Protein AF-A0AAD0E839-F1 (afdb_monomer_lite)

pLDDT: mean 80.93, std 11.36, range [40.53, 92.12]

Structure (mmCIF, N/CA/C/O backbone):
data_AF-A0AAD0E839-F1
#
_entry.id   AF-A0AAD0E839-F1
#
loop_
_atom_site.group_PDB
_atom_site.id
_atom_site.type_symbol
_atom_site.label_atom_id
_atom_site.label_alt_id
_atom_site.label_comp_id
_atom_site.label_asym_id
_atom_site.label_entity_id
_atom_site.label_seq_id
_atom_site.pdbx_PDB_ins_code
_atom_site.Cartn_x
_atom_site.Cartn_y
_atom_site.Cartn_z
_atom_site.occupancy
_atom_site.B_iso_or_equiv
_atom_site.auth_seq_id
_atom_site.auth_comp_id
_atom_site.auth_asym_id
_atom_site.auth_atom_id
_atom_site.pdbx_PDB_model_num
ATOM 1 N N . MET A 1 1 ? -3.984 -17.998 -21.282 1.00 40.53 1 MET A N 1
ATOM 2 C CA . MET A 1 1 ? -2.940 -17.122 -21.855 1.00 40.53 1 MET A CA 1
ATOM 3 C C . MET A 1 1 ? -1.599 -17.678 -21.409 1.00 40.53 1 MET A C 1
ATOM 5 O O . MET A 1 1 ? -1.416 -17.824 -20.210 1.00 40.53 1 MET A O 1
ATOM 9 N N . ASN A 1 2 ? -0.718 -18.070 -22.335 1.00 42.91 2 ASN A N 1
ATOM 10 C CA . ASN A 1 2 ? 0.632 -18.529 -21.989 1.00 42.91 2 ASN A CA 1
ATOM 11 C C . ASN A 1 2 ? 1.513 -17.306 -21.724 1.00 42.91 2 ASN A C 1
ATOM 13 O O . ASN A 1 2 ? 2.047 -16.703 -22.656 1.00 42.91 2 ASN A O 1
ATOM 17 N N . THR A 1 3 ? 1.623 -16.912 -20.460 1.00 53.62 3 THR A N 1
ATOM 18 C CA . THR A 1 3 ? 2.490 -15.813 -20.034 1.00 53.62 3 THR A CA 1
ATOM 19 C C . THR A 1 3 ? 3.936 -16.303 -20.060 1.00 53.62 3 THR A C 1
ATOM 21 O O . THR A 1 3 ? 4.326 -17.154 -19.265 1.00 53.62 3 THR A O 1
ATOM 24 N N . HIS A 1 4 ? 4.734 -15.813 -21.008 1.00 61.50 4 HIS A N 1
ATOM 25 C CA . HIS A 1 4 ? 6.161 -16.120 -21.070 1.00 61.50 4 HIS A CA 1
ATOM 26 C C . HIS A 1 4 ? 6.883 -15.199 -20.080 1.00 61.50 4 HIS A C 1
ATOM 28 O O . HIS A 1 4 ? 7.159 -14.044 -20.386 1.00 61.50 4 HIS A O 1
ATOM 34 N N . THR A 1 5 ? 7.127 -15.680 -18.862 1.00 68.00 5 THR A N 1
ATOM 35 C CA . THR A 1 5 ? 7.807 -14.912 -17.808 1.00 68.00 5 THR A CA 1
ATOM 36 C C . THR A 1 5 ? 9.322 -15.063 -17.899 1.00 68.00 5 THR A C 1
ATOM 38 O O . THR A 1 5 ? 9.837 -16.182 -17.884 1.00 68.00 5 THR A O 1
ATOM 41 N N . ILE A 1 6 ? 10.045 -13.942 -17.929 1.00 69.38 6 ILE A N 1
ATOM 42 C CA . ILE A 1 6 ? 11.507 -13.908 -17.800 1.00 69.38 6 ILE A CA 1
ATOM 43 C C . ILE A 1 6 ? 11.849 -13.812 -16.313 1.00 69.38 6 ILE A C 1
ATOM 45 O O . ILE A 1 6 ? 11.436 -12.875 -15.637 1.00 69.38 6 ILE A O 1
ATOM 49 N N . GLN A 1 7 ? 12.612 -14.777 -15.801 1.00 73.50 7 GLN A N 1
ATOM 50 C CA . GLN A 1 7 ? 13.087 -14.777 -14.416 1.00 73.50 7 GLN A CA 1
ATOM 51 C C . GLN A 1 7 ? 14.582 -14.461 -14.356 1.00 73.50 7 GLN A C 1
ATOM 53 O O . GLN A 1 7 ? 15.389 -15.043 -15.087 1.00 73.50 7 GLN A O 1
ATOM 58 N N . PHE A 1 8 ? 14.972 -13.568 -13.447 1.00 75.81 8 PHE A N 1
ATOM 59 C CA . PHE A 1 8 ? 16.381 -13.310 -13.167 1.00 75.81 8 PHE A CA 1
ATOM 60 C C . PHE A 1 8 ? 16.982 -14.469 -12.363 1.00 75.81 8 PHE A C 1
ATOM 62 O O . PHE A 1 8 ? 16.463 -14.857 -11.322 1.00 75.81 8 PHE A O 1
ATOM 69 N N . LYS A 1 9 ? 18.115 -15.017 -12.824 1.00 76.94 9 LYS A N 1
ATOM 70 C CA . LYS A 1 9 ? 18.794 -16.158 -12.172 1.00 76.94 9 LYS A CA 1
ATOM 71 C C . LYS A 1 9 ? 19.497 -15.807 -10.854 1.00 76.94 9 LYS A C 1
ATOM 73 O O . LYS A 1 9 ? 19.985 -16.701 -10.169 1.00 76.94 9 LYS A O 1
ATOM 7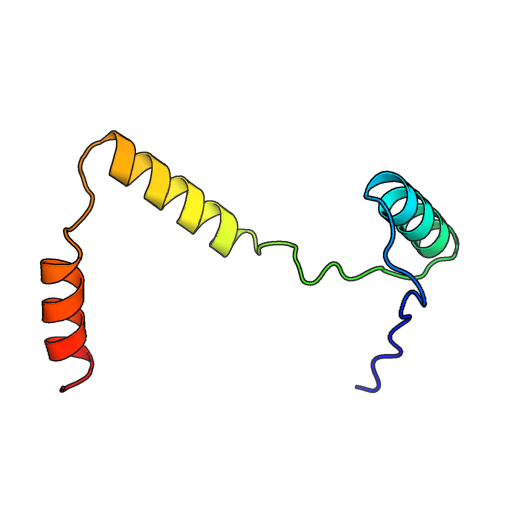8 N N . LYS A 1 10 ? 19.627 -14.520 -10.532 1.00 80.94 10 LYS A N 1
ATOM 79 C CA . LYS A 1 10 ? 20.300 -14.016 -9.330 1.00 80.94 10 LYS A CA 1
ATOM 80 C C . LYS A 1 10 ? 19.460 -12.910 -8.710 1.00 80.94 10 LYS A C 1
ATOM 82 O O . LYS A 1 10 ? 18.766 -12.197 -9.433 1.00 80.94 10 LYS A O 1
ATOM 87 N N . ALA A 1 11 ? 19.578 -12.750 -7.394 1.00 78.88 11 ALA A N 1
ATOM 88 C CA . ALA A 1 11 ? 19.088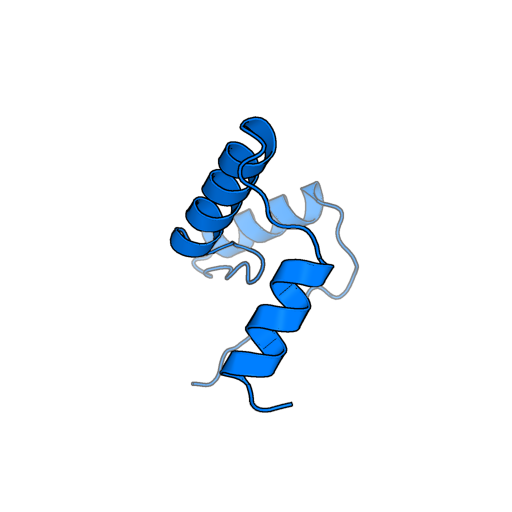 -11.556 -6.723 1.00 78.88 11 ALA A CA 1
ATOM 89 C C . ALA A 1 11 ? 19.812 -10.331 -7.302 1.00 78.88 11 ALA A C 1
ATOM 91 O O . ALA A 1 11 ? 21.041 -10.323 -7.392 1.00 78.88 11 ALA A O 1
ATOM 92 N N . LEU A 1 12 ? 19.041 -9.337 -7.731 1.00 80.00 12 LEU A N 1
ATOM 93 C CA . LEU A 1 12 ? 19.557 -8.087 -8.275 1.00 80.00 12 LEU A CA 1
ATOM 94 C C . LEU A 1 12 ? 19.542 -7.015 -7.186 1.00 80.00 12 LEU A C 1
ATOM 96 O O . LEU A 1 12 ? 18.614 -6.969 -6.376 1.00 80.00 12 LEU A O 1
ATOM 100 N N . SER A 1 13 ? 20.532 -6.120 -7.195 1.00 86.44 13 SER A N 1
ATOM 101 C CA . SER A 1 13 ? 20.368 -4.830 -6.520 1.00 86.44 13 SER A CA 1
ATOM 102 C C . SER A 1 13 ? 19.257 -4.022 -7.201 1.00 86.44 13 SER A C 1
ATOM 104 O O . SER A 1 13 ? 18.884 -4.288 -8.348 1.00 86.44 13 SER A O 1
ATOM 106 N N . PHE A 1 14 ? 18.740 -3.001 -6.516 1.00 79.44 14 PHE A N 1
ATOM 107 C CA . PHE A 1 14 ? 17.724 -2.121 -7.094 1.00 79.44 14 PHE A CA 1
ATOM 108 C C . PHE A 1 14 ? 18.201 -1.455 -8.397 1.00 79.44 14 PHE A C 1
ATOM 110 O O . PHE A 1 14 ? 17.457 -1.416 -9.374 1.00 79.44 14 PHE A O 1
ATOM 117 N N . GLU A 1 15 ? 19.460 -1.011 -8.464 1.00 85.81 15 GLU A N 1
ATOM 118 C CA . GLU A 1 15 ? 20.021 -0.394 -9.677 1.00 85.81 15 GLU A CA 1
ATOM 119 C C . GLU A 1 15 ? 20.149 -1.401 -10.825 1.00 85.81 15 GLU A C 1
ATOM 121 O O . GLU A 1 15 ? 19.840 -1.086 -11.975 1.00 85.81 15 GLU A O 1
ATOM 126 N N . GLN A 1 16 ? 20.560 -2.636 -10.519 1.00 83.88 16 GLN A N 1
ATOM 127 C CA . GLN A 1 16 ? 20.648 -3.712 -11.507 1.00 83.88 16 GLN A CA 1
ATOM 128 C C . GLN A 1 16 ? 19.268 -4.087 -12.051 1.00 83.88 16 GLN A C 1
ATOM 130 O O . GLN A 1 16 ? 19.123 -4.297 -13.255 1.00 83.88 16 GLN A O 1
ATOM 135 N N . TYR A 1 17 ? 18.254 -4.127 -11.184 1.00 84.81 17 TYR A N 1
ATOM 136 C CA . TYR A 1 17 ? 16.865 -4.323 -11.585 1.00 84.81 17 TYR A CA 1
ATOM 137 C C . TYR A 1 17 ? 16.398 -3.197 -12.513 1.00 84.81 17 TYR A C 1
ATOM 139 O O . TYR A 1 17 ? 15.935 -3.473 -13.616 1.00 84.81 17 TYR A O 1
ATOM 147 N N . GLN A 1 18 ? 16.601 -1.931 -12.136 1.00 83.38 18 GLN A N 1
ATOM 148 C CA . GLN A 1 18 ? 16.224 -0.785 -12.971 1.00 83.38 18 GLN A CA 1
ATOM 149 C C . GLN A 1 18 ? 16.907 -0.798 -14.342 1.00 83.38 18 GLN A C 1
ATOM 151 O O . GLN A 1 18 ? 16.269 -0.506 -15.353 1.00 83.38 18 GLN A O 1
ATOM 156 N N . MET A 1 19 ? 18.195 -1.145 -14.394 1.00 88.12 19 MET A N 1
ATOM 157 C CA . MET A 1 19 ? 18.926 -1.271 -15.653 1.00 88.12 19 MET A CA 1
ATOM 158 C C . MET A 1 19 ? 18.345 -2.387 -16.528 1.00 88.12 19 MET A C 1
ATOM 160 O O . MET A 1 19 ? 18.131 -2.176 -17.720 1.00 88.12 19 MET A O 1
ATOM 164 N N . ALA A 1 20 ? 18.049 -3.552 -15.947 1.00 84.81 20 ALA A N 1
ATOM 165 C CA . ALA A 1 20 ? 17.466 -4.672 -16.675 1.00 84.81 20 ALA A CA 1
ATOM 166 C C . ALA A 1 20 ? 16.065 -4.349 -17.218 1.00 84.81 20 ALA A C 1
ATOM 168 O O . ALA A 1 20 ? 15.789 -4.648 -18.377 1.00 84.81 20 ALA A O 1
ATOM 169 N N . VAL A 1 21 ? 15.216 -3.685 -16.425 1.00 84.69 21 VAL A N 1
ATOM 170 C CA . VAL A 1 21 ? 13.887 -3.224 -16.863 1.00 84.69 21 VAL A CA 1
ATOM 171 C C . VAL A 1 21 ? 14.006 -2.303 -18.074 1.00 84.69 21 VAL A C 1
ATOM 173 O O . VAL A 1 21 ? 13.369 -2.561 -19.088 1.00 84.69 21 VAL A O 1
ATOM 176 N N . ARG A 1 22 ? 14.892 -1.299 -18.024 1.00 85.81 22 ARG A N 1
ATOM 177 C CA . ARG A 1 22 ? 15.100 -0.365 -19.146 1.00 85.81 22 ARG A CA 1
ATOM 178 C C . ARG A 1 22 ? 15.530 -1.068 -20.430 1.00 85.81 22 ARG A C 1
ATOM 180 O O . ARG A 1 22 ? 15.088 -0.692 -21.509 1.00 85.81 22 ARG A O 1
ATOM 187 N N . VAL A 1 23 ? 16.407 -2.069 -20.324 1.00 89.19 23 VAL A N 1
ATOM 188 C CA . VAL A 1 23 ? 16.856 -2.851 -21.486 1.00 89.19 23 VAL A CA 1
ATOM 189 C C . VAL A 1 23 ? 15.703 -3.664 -22.070 1.00 89.19 23 VAL A C 1
ATOM 191 O O . VAL A 1 23 ? 15.541 -3.674 -23.286 1.00 89.19 23 VAL A O 1
ATOM 194 N N . LEU A 1 24 ? 14.900 -4.314 -21.223 1.00 86.06 24 LEU A N 1
ATOM 195 C CA . LEU A 1 24 ? 13.735 -5.097 -21.647 1.00 86.06 24 LEU A CA 1
ATOM 196 C C . LEU A 1 24 ? 12.675 -4.213 -22.323 1.00 86.06 24 LEU A C 1
ATOM 198 O O . LEU A 1 24 ? 12.203 -4.547 -23.408 1.00 86.06 24 LEU A O 1
ATOM 202 N N . GLU A 1 25 ? 12.377 -3.047 -21.751 1.00 83.38 25 GLU A N 1
ATOM 203 C CA . GLU A 1 25 ? 11.456 -2.072 -22.346 1.00 83.38 25 GLU A CA 1
ATOM 204 C C . GLU A 1 25 ? 11.976 -1.546 -23.695 1.00 83.38 25 GLU A C 1
ATOM 206 O O . GLU A 1 25 ? 11.214 -1.452 -24.656 1.00 83.38 25 GLU A O 1
ATOM 211 N N . ALA A 1 26 ? 13.281 -1.265 -23.810 1.00 86.56 26 ALA A N 1
ATOM 212 C CA . ALA A 1 26 ? 13.897 -0.769 -25.045 1.00 86.56 26 ALA A CA 1
ATOM 213 C C . ALA A 1 26 ? 13.834 -1.770 -26.213 1.00 86.56 26 ALA A C 1
ATOM 215 O O . ALA A 1 26 ? 13.827 -1.354 -27.371 1.00 86.56 26 ALA A O 1
ATOM 216 N N . ILE A 1 27 ? 13.770 -3.074 -25.927 1.00 88.81 27 ILE A N 1
ATOM 217 C CA . ILE A 1 27 ? 13.588 -4.129 -26.939 1.00 88.81 27 ILE A CA 1
ATOM 218 C C . ILE A 1 27 ? 12.113 -4.503 -27.161 1.00 88.81 27 ILE A C 1
ATOM 220 O O . ILE A 1 27 ? 11.826 -5.463 -27.874 1.00 88.81 27 ILE A O 1
ATOM 224 N N . GLY A 1 28 ? 11.177 -3.748 -26.575 1.00 82.75 28 GLY A N 1
ATOM 225 C CA . GLY A 1 28 ? 9.735 -3.922 -26.761 1.00 82.75 28 GLY A CA 1
ATOM 226 C C . GLY A 1 28 ? 9.097 -4.994 -25.875 1.00 82.75 28 GLY A C 1
ATOM 227 O O . GLY A 1 28 ? 7.997 -5.450 -26.182 1.00 82.75 28 GLY A O 1
ATOM 228 N N . LEU A 1 29 ? 9.762 -5.415 -24.794 1.00 81.31 29 LEU A N 1
ATOM 229 C CA . LEU A 1 29 ? 9.190 -6.325 -23.803 1.00 81.31 29 LEU A CA 1
ATOM 230 C C . LEU A 1 29 ? 8.647 -5.529 -22.614 1.00 81.31 29 LEU A C 1
ATOM 232 O O . LEU A 1 29 ? 9.406 -4.930 -21.853 1.00 81.31 29 LEU A O 1
ATOM 236 N N . GLU A 1 30 ? 7.327 -5.554 -22.431 1.00 70.94 30 GLU A N 1
ATOM 237 C CA . GLU A 1 30 ? 6.688 -4.961 -21.256 1.00 70.94 30 GLU A CA 1
ATOM 238 C C . GLU A 1 30 ? 7.055 -5.743 -19.991 1.00 70.94 30 GLU A C 1
ATOM 240 O O . GLU A 1 30 ? 6.757 -6.934 -19.860 1.00 70.94 30 GLU A O 1
ATOM 245 N N . VAL A 1 31 ? 7.682 -5.059 -19.034 1.00 71.50 31 VAL A N 1
ATOM 246 C CA . VAL A 1 31 ? 7.958 -5.629 -17.716 1.00 71.50 31 VAL A CA 1
ATOM 247 C C . VAL A 1 31 ? 6.800 -5.301 -16.784 1.00 71.50 31 VAL A C 1
ATOM 249 O O . VAL A 1 31 ? 6.637 -4.170 -16.325 1.00 71.50 31 VAL A O 1
ATOM 252 N N . TYR A 1 32 ? 5.990 -6.314 -16.488 1.00 67.00 32 TYR A N 1
ATOM 253 C CA . TYR A 1 32 ? 4.934 -6.213 -15.490 1.00 67.00 32 TYR A CA 1
ATOM 254 C C . TYR A 1 32 ? 5.542 -6.323 -14.095 1.00 67.00 32 TYR A C 1
ATOM 256 O O . TYR A 1 32 ? 5.912 -7.402 -13.638 1.00 67.00 32 TYR A O 1
ATOM 264 N N . ASP A 1 33 ? 5.648 -5.185 -13.419 1.00 64.88 33 ASP A N 1
ATOM 265 C CA . ASP A 1 33 ? 5.985 -5.152 -12.004 1.00 64.88 33 ASP A CA 1
ATOM 266 C C . ASP A 1 33 ? 4.729 -5.482 -11.186 1.00 64.88 33 ASP A C 1
ATOM 268 O O . ASP A 1 33 ? 3.896 -4.611 -10.920 1.00 64.88 33 ASP A O 1
ATOM 272 N N . GLU A 1 34 ? 4.575 -6.749 -10.799 1.00 60.00 34 GLU A N 1
ATOM 273 C CA . GLU A 1 34 ? 3.471 -7.213 -9.944 1.00 60.00 34 GLU A CA 1
ATOM 274 C C . GLU A 1 34 ? 3.441 -6.511 -8.572 1.00 60.00 34 GLU A C 1
ATOM 276 O O . GLU A 1 34 ? 2.434 -6.576 -7.865 1.00 60.00 34 GLU A O 1
ATOM 281 N N . THR A 1 35 ? 4.504 -5.790 -8.190 1.00 59.97 35 THR A N 1
ATOM 282 C CA . THR A 1 35 ? 4.543 -4.995 -6.954 1.00 59.97 35 THR A CA 1
ATOM 283 C C . THR A 1 35 ? 3.931 -3.600 -7.108 1.00 59.97 35 THR A C 1
ATOM 285 O O . THR A 1 35 ? 3.736 -2.892 -6.113 1.00 59.97 35 THR A O 1
ATOM 288 N N . ARG A 1 36 ? 3.569 -3.177 -8.331 1.00 65.62 36 ARG A N 1
ATOM 289 C CA . ARG A 1 36 ? 2.864 -1.908 -8.536 1.00 65.62 36 ARG A CA 1
ATOM 290 C C . ARG A 1 36 ? 1.463 -1.985 -7.943 1.00 65.62 36 ARG A C 1
ATOM 292 O O . ARG A 1 36 ? 0.554 -2.597 -8.494 1.00 65.62 36 ARG A O 1
ATOM 299 N N . LEU A 1 37 ? 1.272 -1.249 -6.851 1.00 75.62 37 LEU A N 1
ATOM 300 C CA . LEU A 1 37 ? -0.054 -0.964 -6.317 1.00 75.62 37 LEU A CA 1
ATOM 301 C C . LEU A 1 37 ? -0.938 -0.353 -7.412 1.00 75.62 37 LEU A C 1
ATOM 303 O O . LEU A 1 37 ? -0.561 0.631 -8.059 1.00 75.62 37 LEU A O 1
ATOM 307 N N . THR A 1 38 ? -2.143 -0.894 -7.572 1.00 83.06 38 THR A N 1
ATOM 308 C CA . THR A 1 38 ? -3.195 -0.246 -8.362 1.00 83.06 38 THR A CA 1
ATOM 309 C C . THR A 1 38 ? -3.472 1.153 -7.810 1.00 83.06 38 THR A C 1
ATOM 311 O O . THR A 1 38 ? -3.261 1.425 -6.625 1.00 83.06 38 THR A O 1
ATOM 314 N N . GLU A 1 39 ? -3.970 2.056 -8.652 1.00 82.50 39 GLU A N 1
ATOM 315 C CA . GLU A 1 39 ? -4.319 3.423 -8.241 1.00 82.50 39 GLU A CA 1
ATOM 316 C C . GLU A 1 39 ? -5.280 3.426 -7.044 1.00 82.50 39 GLU A C 1
ATOM 318 O O . GLU A 1 39 ? -5.002 4.049 -6.021 1.00 82.50 39 GLU A O 1
ATOM 323 N N . LYS A 1 40 ? -6.301 2.564 -7.091 1.00 84.62 40 LYS A N 1
ATOM 324 C CA . LYS A 1 40 ? -7.241 2.336 -5.988 1.00 84.62 40 LYS A CA 1
ATOM 325 C C . LYS A 1 40 ? -6.563 1.860 -4.698 1.00 84.62 40 LYS A C 1
ATOM 327 O O . LYS A 1 40 ? -6.935 2.293 -3.608 1.00 84.62 40 LYS A O 1
ATOM 332 N N . GLN A 1 41 ? -5.589 0.949 -4.778 1.00 81.62 41 GLN A N 1
ATOM 333 C CA . GLN A 1 41 ? -4.830 0.517 -3.595 1.00 81.62 41 GLN A CA 1
ATOM 334 C C . GLN A 1 41 ? -4.006 1.673 -3.018 1.00 81.62 41 GLN A C 1
ATOM 336 O O . GLN A 1 41 ? -4.003 1.864 -1.802 1.00 81.62 41 GLN A O 1
ATOM 341 N N . ARG A 1 42 ? -3.369 2.475 -3.878 1.00 86.56 42 ARG A N 1
ATOM 342 C CA . ARG A 1 42 ? -2.619 3.674 -3.484 1.00 86.56 42 ARG A CA 1
ATOM 343 C C . ARG A 1 42 ? -3.508 4.687 -2.761 1.00 86.56 42 ARG A C 1
ATOM 345 O O . ARG A 1 42 ? -3.171 5.118 -1.661 1.00 86.56 42 ARG A O 1
ATOM 352 N N . GLU A 1 43 ? -4.663 5.012 -3.333 1.00 90.88 43 GLU A N 1
ATOM 353 C CA . GLU A 1 43 ? -5.644 5.924 -2.733 1.00 90.88 43 GLU A CA 1
ATOM 354 C C . GLU A 1 43 ? -6.137 5.428 -1.372 1.00 90.88 43 GLU A C 1
ATOM 356 O O . GLU A 1 43 ? -6.216 6.200 -0.414 1.00 90.88 43 GLU A O 1
ATOM 361 N N . ASN A 1 44 ? -6.431 4.130 -1.256 1.00 88.31 44 ASN A N 1
ATOM 362 C CA . ASN A 1 44 ? -6.884 3.533 -0.002 1.00 88.31 44 ASN A CA 1
ATOM 363 C C . ASN A 1 44 ? -5.838 3.659 1.110 1.00 88.31 44 ASN A C 1
ATOM 365 O O . ASN A 1 44 ? -6.203 3.983 2.241 1.00 88.31 44 ASN A O 1
ATOM 369 N N . ILE A 1 45 ? -4.561 3.432 0.791 1.00 86.12 45 ILE A N 1
ATOM 370 C CA . ILE A 1 45 ? -3.451 3.574 1.741 1.00 86.12 45 ILE A CA 1
ATOM 371 C C . ILE A 1 45 ? -3.319 5.034 2.181 1.00 86.12 45 ILE A C 1
ATOM 373 O O . ILE A 1 45 ? -3.317 5.311 3.379 1.00 86.12 45 ILE A O 1
ATOM 377 N N . LEU A 1 46 ? -3.287 5.977 1.233 1.00 92.12 46 LEU A N 1
ATOM 378 C CA . LEU A 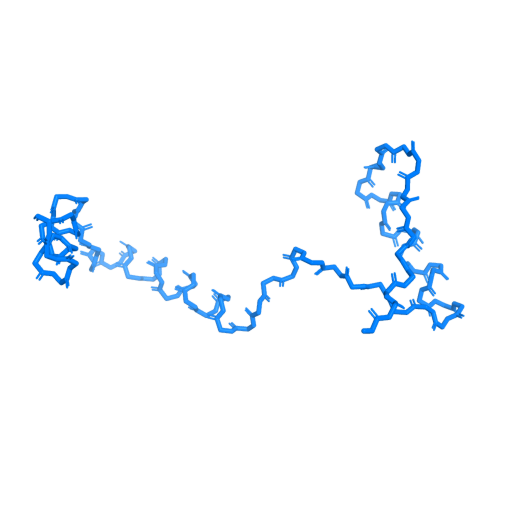1 46 ? -3.179 7.409 1.536 1.00 92.12 46 LEU A CA 1
ATOM 379 C C . LEU A 1 46 ? -4.345 7.910 2.394 1.00 92.12 46 LEU A C 1
ATOM 381 O O . LEU A 1 46 ? -4.149 8.688 3.327 1.00 92.12 46 LEU A O 1
ATOM 385 N N . ARG A 1 47 ? -5.564 7.443 2.112 1.00 90.69 47 ARG A N 1
ATOM 386 C CA . ARG A 1 47 ? -6.740 7.752 2.930 1.00 90.69 47 ARG A CA 1
ATOM 387 C C . ARG A 1 47 ? -6.606 7.188 4.344 1.00 90.69 47 ARG A C 1
ATOM 389 O O . ARG A 1 47 ? -6.922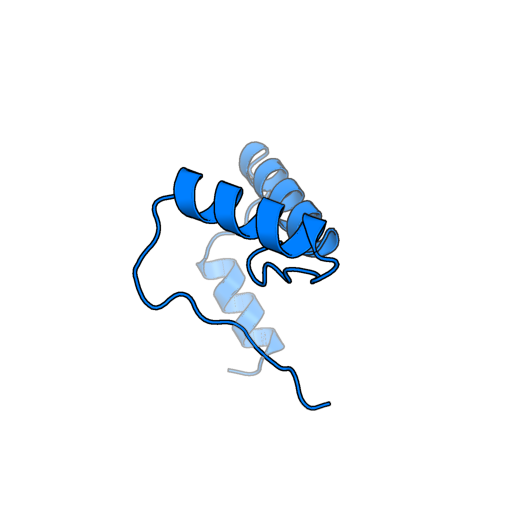 7.901 5.290 1.00 90.69 47 ARG A O 1
ATOM 396 N N . GLY A 1 48 ? -6.130 5.951 4.490 1.00 87.94 48 GLY A N 1
ATOM 397 C CA . GLY A 1 48 ? -5.901 5.329 5.796 1.00 87.94 48 GLY A CA 1
ATOM 398 C C . GLY A 1 48 ? -4.877 6.090 6.642 1.00 87.94 48 GLY A C 1
ATOM 399 O O . GLY A 1 48 ? -5.121 6.327 7.821 1.00 87.94 48 GLY A O 1
ATOM 400 N N . ILE A 1 49 ? -3.782 6.552 6.028 1.00 89.50 49 ILE A N 1
ATOM 401 C CA . ILE A 1 49 ? -2.768 7.387 6.695 1.00 89.50 49 ILE A CA 1
ATOM 402 C C . ILE A 1 49 ? -3.390 8.701 7.185 1.00 89.50 49 ILE A C 1
ATOM 404 O O . ILE A 1 49 ? -3.285 9.020 8.365 1.00 89.50 49 ILE A O 1
ATOM 408 N N . LYS A 1 50 ? -4.128 9.414 6.323 1.00 92.12 50 LYS A N 1
ATOM 409 C CA . LYS A 1 50 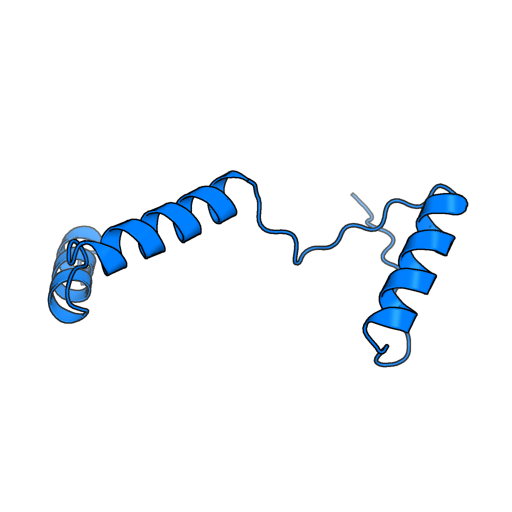? -4.814 10.661 6.712 1.00 92.12 50 LYS A CA 1
ATOM 410 C C . LYS A 1 50 ? -5.829 10.460 7.840 1.00 92.12 50 LYS A C 1
ATOM 412 O O . LYS A 1 50 ? -5.997 11.342 8.674 1.00 92.12 50 LYS A O 1
ATOM 417 N N . GLN A 1 51 ? -6.532 9.329 7.861 1.00 90.12 51 GLN A N 1
ATOM 418 C CA . GLN A 1 51 ? -7.455 8.992 8.950 1.00 90.12 51 GLN A CA 1
ATOM 419 C C . GLN A 1 51 ? -6.704 8.739 10.260 1.00 90.12 51 GLN A C 1
ATOM 421 O O . GLN A 1 51 ? -7.155 9.183 11.312 1.00 90.12 51 GLN A O 1
ATOM 426 N N . ALA A 1 52 ? -5.541 8.085 10.205 1.00 86.44 52 ALA A N 1
ATOM 427 C CA . ALA A 1 52 ? -4.690 7.873 11.373 1.00 86.44 52 ALA A CA 1
ATOM 428 C C . ALA A 1 52 ? -4.156 9.190 11.947 1.00 86.44 52 ALA A C 1
ATOM 430 O O . ALA A 1 52 ? -4.252 9.405 13.152 1.00 86.44 52 ALA A O 1
ATOM 431 N N . GLU A 1 53 ? -3.687 10.102 11.094 1.00 90.19 53 GLU A N 1
ATOM 432 C CA . GLU A 1 53 ? -3.220 11.436 11.505 1.00 90.19 53 GLU A CA 1
ATOM 433 C C . GLU A 1 53 ? -4.311 12.257 12.209 1.00 90.19 53 GLU A C 1
ATOM 435 O O . GLU A 1 53 ? -4.019 13.047 13.102 1.00 90.19 53 GLU A O 1
ATOM 440 N N . LYS A 1 54 ? -5.579 12.046 11.841 1.00 92.00 54 LYS A N 1
ATOM 441 C CA . LYS A 1 54 ? -6.743 12.701 12.456 1.00 92.00 54 LYS A CA 1
ATOM 442 C C . LYS A 1 54 ? -7.297 11.973 13.685 1.00 92.00 54 LYS A C 1
ATOM 444 O O . LYS A 1 54 ? -8.270 12.440 14.270 1.00 92.00 54 LYS A O 1
ATOM 449 N N . GLY A 1 55 ? -6.731 10.825 14.060 1.00 88.12 55 GLY A N 1
ATOM 450 C CA . GLY A 1 55 ? -7.268 9.978 15.129 1.00 88.12 55 GLY A CA 1
ATOM 451 C C . GLY A 1 55 ? -8.591 9.283 14.775 1.00 88.12 55 GLY A C 1
ATOM 452 O O . GLY A 1 55 ? -9.275 8.777 15.657 1.00 88.12 55 GLY A O 1
ATOM 453 N N . GLU A 1 56 ? -8.955 9.220 13.492 1.00 88.25 56 GLU A N 1
ATOM 454 C CA . GLU A 1 56 ? -10.191 8.604 12.978 1.00 88.25 56 GLU A CA 1
ATOM 455 C C . GLU A 1 56 ? -10.048 7.081 12.758 1.00 88.25 56 GLU A C 1
ATOM 457 O O . GLU A 1 56 ? -10.878 6.439 12.105 1.00 88.25 56 GLU A O 1
ATOM 462 N N . THR A 1 57 ? -8.979 6.475 13.277 1.00 85.88 57 THR A N 1
ATOM 463 C CA . THR A 1 57 ? -8.749 5.027 13.221 1.00 85.88 57 THR A CA 1
ATOM 464 C C . THR A 1 57 ? -9.560 4.278 14.265 1.00 85.88 57 THR A C 1
ATOM 466 O O . THR A 1 57 ? -9.877 4.798 15.329 1.00 85.88 57 THR A O 1
ATOM 469 N N . LYS A 1 58 ? -9.845 3.007 13.980 1.00 85.12 58 LYS A N 1
ATOM 470 C CA . LYS A 1 58 ? -10.499 2.098 14.927 1.00 85.12 58 LYS A CA 1
ATOM 471 C C . LYS A 1 58 ? -9.474 1.212 15.601 1.00 85.12 58 LYS A C 1
ATOM 473 O O . LYS A 1 58 ? -8.498 0.803 14.972 1.00 85.12 58 LYS A O 1
ATOM 478 N N . SER A 1 59 ? -9.726 0.871 16.857 1.00 86.56 59 SER A N 1
ATOM 479 C CA . SER A 1 59 ? -8.915 -0.114 17.560 1.00 86.56 59 SER A CA 1
ATOM 480 C C . SER A 1 59 ? -9.043 -1.492 16.904 1.00 86.56 59 SER A C 1
ATOM 482 O O . SER A 1 59 ? -10.070 -1.834 16.307 1.00 86.56 59 SER A O 1
ATOM 484 N N . TYR A 1 60 ? -8.013 -2.326 17.056 1.00 84.81 60 TYR A N 1
ATOM 485 C CA . TYR A 1 60 ? -8.042 -3.688 16.518 1.00 84.81 60 TYR A CA 1
ATOM 486 C C . TYR A 1 60 ? -9.226 -4.505 17.075 1.00 84.81 60 TYR A C 1
ATOM 488 O O . TYR A 1 60 ? -9.793 -5.330 16.361 1.00 84.81 60 TYR A O 1
ATOM 496 N N . LEU A 1 61 ? -9.629 -4.253 18.329 1.00 90.25 61 LEU A N 1
ATOM 497 C CA . LEU A 1 61 ? -10.773 -4.906 18.969 1.00 90.25 61 LEU A CA 1
ATOM 498 C C . LEU A 1 61 ? -12.081 -4.549 18.262 1.00 90.25 61 LEU A C 1
ATOM 500 O O . LEU A 1 61 ? -12.852 -5.441 17.922 1.00 90.25 61 LEU A O 1
ATOM 504 N N . GLU A 1 62 ? -12.312 -3.268 17.973 1.00 87.88 62 GLU A N 1
ATOM 505 C CA . GLU A 1 62 ? -13.515 -2.825 17.261 1.00 87.88 62 GLU A CA 1
ATOM 506 C C . GLU A 1 62 ? -13.591 -3.392 15.844 1.00 87.88 62 GLU A C 1
ATOM 508 O O . GLU A 1 62 ? -14.669 -3.773 15.379 1.00 87.88 62 GLU A O 1
ATOM 513 N N . VAL A 1 63 ? -12.449 -3.464 15.155 1.00 87.75 63 VAL A N 1
ATOM 514 C CA . VAL A 1 63 ? -12.361 -4.085 13.829 1.00 87.75 63 VAL A CA 1
ATOM 515 C C . VAL A 1 63 ? -12.691 -5.573 13.922 1.00 87.75 63 VAL A C 1
ATOM 517 O O . VAL A 1 63 ? -13.512 -6.060 13.144 1.00 87.75 63 VAL A O 1
ATOM 520 N N . ARG A 1 64 ? -12.123 -6.284 14.905 1.00 88.31 64 ARG A N 1
ATOM 521 C CA . ARG A 1 64 ? -12.362 -7.717 15.121 1.00 88.31 64 ARG A CA 1
ATOM 522 C C . ARG A 1 64 ? -13.827 -8.018 15.426 1.00 88.31 64 ARG A C 1
ATOM 524 O O . ARG A 1 64 ? -14.394 -8.923 14.821 1.00 88.31 64 ARG A O 1
ATOM 531 N N . GLU A 1 65 ? -14.455 -7.261 16.322 1.00 91.69 65 GLU A N 1
ATOM 532 C CA . GLU A 1 65 ? -15.862 -7.473 16.682 1.00 91.69 65 GLU A CA 1
ATOM 533 C C . GLU A 1 65 ? -16.811 -7.153 15.518 1.00 91.69 65 GLU A C 1
ATOM 535 O O . GLU A 1 65 ? -17.798 -7.858 15.309 1.00 91.69 65 GLU A O 1
ATOM 540 N N . LYS A 1 66 ? -16.507 -6.139 14.695 1.00 88.75 66 LYS A N 1
ATOM 541 C CA . LYS A 1 66 ? -17.259 -5.907 13.451 1.00 88.75 66 LYS A CA 1
ATOM 542 C C . LYS A 1 66 ? -17.084 -7.042 12.447 1.00 88.75 66 LYS A C 1
ATOM 544 O O . LYS A 1 66 ? -18.071 -7.453 11.843 1.00 88.75 66 LYS A O 1
ATOM 549 N N . ALA A 1 67 ? -15.862 -7.538 12.272 1.00 89.19 67 ALA A N 1
ATOM 550 C CA . ALA A 1 67 ? -15.583 -8.639 11.360 1.00 89.19 67 ALA A CA 1
ATOM 551 C C . ALA A 1 67 ? -16.332 -9.911 11.777 1.00 89.19 67 ALA A C 1
ATOM 553 O O . ALA A 1 67 ? -16.968 -10.524 10.931 1.00 89.19 67 ALA A O 1
ATOM 554 N N . ARG A 1 68 ? -16.360 -10.250 13.073 1.00 90.81 68 ARG A N 1
ATOM 555 C CA . ARG A 1 68 ? -17.166 -11.366 13.602 1.00 90.81 68 ARG A CA 1
ATOM 556 C C . ARG A 1 68 ? -18.643 -11.256 13.233 1.00 90.81 68 ARG A C 1
ATOM 558 O O . ARG A 1 68 ? -19.207 -12.198 12.694 1.00 90.81 68 ARG A O 1
ATOM 565 N N . LYS A 1 69 ? -19.246 -10.078 13.431 1.00 91.12 69 LYS A N 1
ATOM 566 C CA . LYS A 1 69 ? -20.661 -9.832 13.093 1.00 91.12 69 LYS A CA 1
ATOM 567 C C . LYS A 1 69 ? -20.967 -9.980 11.602 1.00 91.12 69 LYS A C 1
ATOM 569 O O . LYS A 1 69 ? -22.037 -10.462 11.258 1.00 91.12 69 LYS A O 1
ATOM 574 N N . ILE A 1 70 ? -20.061 -9.532 10.731 1.00 90.75 70 ILE A N 1
ATOM 575 C CA . ILE A 1 70 ? -20.248 -9.590 9.271 1.00 90.75 70 ILE A CA 1
ATOM 576 C C . ILE A 1 70 ? -19.972 -11.001 8.741 1.00 90.75 70 ILE A C 1
ATOM 578 O O . ILE A 1 70 ? -20.706 -11.492 7.891 1.00 90.75 70 ILE A O 1
ATOM 582 N N . CYS A 1 7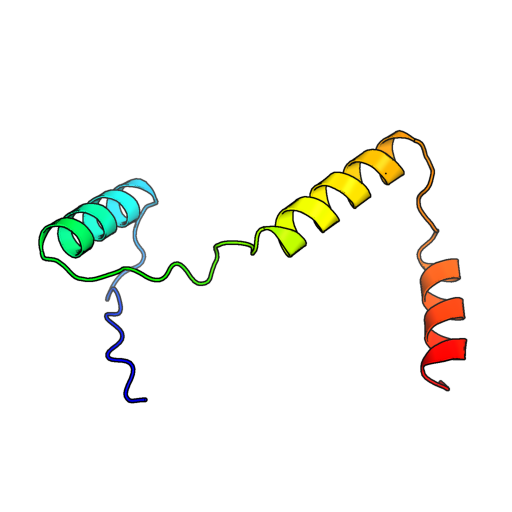1 ? -18.916 -11.643 9.238 1.00 86.38 71 CYS A N 1
ATOM 583 C CA . CYS A 1 71 ? -18.459 -12.949 8.770 1.00 86.38 71 CYS A CA 1
ATOM 584 C C . CYS A 1 71 ? -19.139 -14.130 9.484 1.00 86.38 71 CYS A C 1
ATOM 586 O O . CYS A 1 71 ? -18.904 -15.267 9.093 1.00 86.38 71 CYS A O 1
ATOM 588 N N . GLY A 1 72 ? -19.964 -13.878 10.507 1.00 70.94 72 GLY A N 1
ATOM 589 C CA . GLY A 1 72 ? -20.735 -14.904 11.214 1.00 70.94 72 GLY A CA 1
ATOM 590 C C . GLY A 1 72 ? -19.897 -15.862 12.068 1.00 70.94 72 GLY A C 1
ATOM 591 O O . GLY A 1 72 ? -20.244 -17.038 12.143 1.00 70.94 72 GLY A O 1
ATOM 592 N N . VAL A 1 73 ? -18.805 -15.377 12.677 1.00 58.09 73 VAL A N 1
ATOM 593 C CA . VAL A 1 73 ? -17.934 -16.167 13.579 1.00 58.09 73 VAL A CA 1
ATOM 594 C C . VAL A 1 73 ? -18.219 -15.852 15.037 1.00 58.09 73 VAL A C 1
ATOM 596 O O . VAL A 1 73 ? -18.204 -14.644 15.375 1.00 58.09 73 VAL A O 1
#

Sequence (73 aa):
MNTHTIQFKKALSFEQYQMAVRVLEAIGLEVYDETRLTEKQRENILRGIKQAEKGETKSYLEVREKARKICGV

Foldseek 3Di:
DPDPDDDDPDDDDPVRVVVVCVVCVVVPHDDDPPPDDDPVRVVVVVVVVVCVVVVVDDDPVVVVVVCCVVVVD

Radius of gyration: 20.2 Å; chains: 1; bounding box: 41×31×46 Å

Secondary structure (DSSP, 8-state):
--------SSPPPHHHHHHHHHHHHHTT-----TT---HHHHHHHHHHHHHHHTT-PPPHHHHHHHHHHHHT-